Protein AF-A0A496Y7A7-F1 (afdb_monomer)

Radius of gyration: 24.02 Å; Cα contacts (8 Å, |Δi|>4): 133; chains: 1; bounding box: 55×47×75 Å

Nearest PDB structures (foldseek):
  5yuo-assembly1_C  TM=6.129E-01  e=5.039E-01  Pseudomonas aeruginosa PAO1
  3udg-assembly1_A-2  TM=7.438E-01  e=1.407E+00  Deinococcus radiodurans R1 = ATCC 13939 = DSM 20539
  1ue1-assembly1_A-2  TM=6.916E-01  e=1.105E+00  Mycobacterium tuberculosis
  7f2n-assembly1_D  TM=7.555E-01  e=2.146E+00  Klebsiella pneumoniae subsp. pneumoniae MGH 78578
  2pnh-assembly1_A  TM=4.297E-01  e=5.353E-01  Escherichia coli K-12

pLDDT: mean 70.58, std 16.25, range [35.06, 94.81]

Foldseek 3Di:
DPPVVVVVVVVVVVVVVVLVVVVVVLVVLVVVLVVVLLVVVQVCLACVLPDDDPVRSLVVSCVVCVVSVFHFDSVQWDWDQDPVFKTKTWGWGWDWGDRPPDIDIDIDIRIDMHTRPPPVPPPDPPVDDPDSVVVVVVVVVVVVVVVVVPCPPVVVVVVVVD

Mean predicted aligned error: 15.31 Å

Secondary structure (DSSP, 8-state):
---HHHHHHHHHHHHHHHHHHHHHHHHHHHHHHHHHHHHHHHHHHHHHHHH--HHHHHHHHHHHHHHTT----GGGEEEEEETTTEEEEEE-EEEEEEETTEEEEEEE--EEEEE-------TT-TT--S-THHHHHHHHHHHHHHHHHS-HHHHHHHHS--

Solvent-accessible surface area (backbone atoms only — not comparable to full-atom values): 9670 Å² total; per-residue (Å²): 132,83,57,68,67,59,58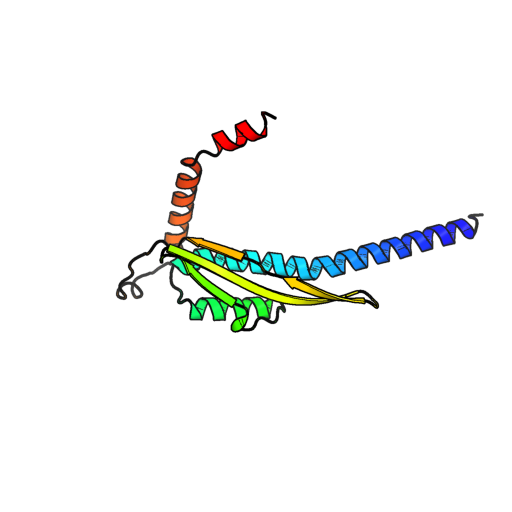,51,52,52,50,51,52,52,52,53,50,51,51,52,50,51,53,54,52,62,54,46,55,63,53,51,48,53,53,53,53,49,51,51,50,55,51,45,43,64,50,43,69,75,80,60,53,76,68,56,50,51,54,51,52,38,55,53,32,48,76,63,77,37,87,60,54,80,87,34,52,48,75,46,70,52,90,74,34,27,40,37,43,36,42,51,44,73,44,83,44,76,56,96,89,46,81,46,73,46,82,44,70,59,72,50,79,22,76,33,72,80,71,87,68,69,94,75,61,89,86,73,70,93,60,80,66,62,62,56,55,55,50,51,56,53,50,51,53,51,55,67,70,60,56,62,69,59,59,57,53,62,65,72,73,110

Structure (mmCIF, N/CA/C/O backbone):
data_AF-A0A496Y7A7-F1
#
_entry.id   AF-A0A496Y7A7-F1
#
loop_
_atom_site.group_PDB
_atom_site.id
_atom_site.type_symbol
_atom_site.label_atom_id
_atom_site.label_alt_id
_atom_site.label_comp_id
_atom_site.label_asym_id
_atom_site.label_entity_id
_atom_site.label_seq_id
_atom_site.pdbx_PDB_ins_code
_atom_site.Cartn_x
_atom_site.Cartn_y
_atom_site.Cartn_z
_atom_site.occupancy
_atom_site.B_iso_or_equiv
_atom_site.auth_seq_id
_atom_site.auth_comp_id
_atom_site.auth_asym_id
_atom_site.auth_atom_id
_atom_site.pdbx_PDB_model_num
ATOM 1 N N . MET A 1 1 ? 17.487 14.410 -48.709 1.00 53.66 1 MET A N 1
ATOM 2 C CA . MET A 1 1 ? 18.042 13.116 -48.259 1.00 53.66 1 MET A CA 1
ATOM 3 C C . MET A 1 1 ? 18.216 13.200 -46.749 1.00 53.66 1 MET A C 1
ATOM 5 O O . MET A 1 1 ? 19.184 13.793 -46.298 1.00 53.66 1 MET A O 1
ATOM 9 N N . VAL A 1 2 ? 17.241 12.730 -45.961 1.00 63.72 2 VAL A N 1
ATOM 10 C CA . VAL A 1 2 ? 17.434 12.630 -44.502 1.00 63.72 2 VAL A CA 1
ATOM 11 C C . VAL A 1 2 ? 18.494 11.559 -44.292 1.00 63.72 2 VAL A C 1
ATOM 13 O O . VAL A 1 2 ? 18.328 10.431 -44.757 1.00 63.72 2 VAL A O 1
ATOM 16 N N . THR A 1 3 ? 19.621 11.931 -43.694 1.00 74.44 3 THR A N 1
ATOM 17 C CA . THR A 1 3 ? 20.728 11.006 -43.471 1.00 74.44 3 THR A CA 1
ATOM 18 C C . THR A 1 3 ? 20.237 9.873 -42.578 1.00 74.44 3 THR A C 1
ATOM 20 O O . THR A 1 3 ? 19.603 10.096 -41.548 1.00 74.44 3 THR A O 1
ATOM 23 N N . ILE A 1 4 ? 20.512 8.633 -42.985 1.00 74.62 4 ILE A N 1
ATOM 24 C CA . ILE A 1 4 ? 20.099 7.398 -42.295 1.00 74.62 4 ILE A CA 1
ATOM 25 C C . ILE A 1 4 ? 20.399 7.477 -40.783 1.00 74.62 4 ILE A C 1
ATOM 27 O O . ILE A 1 4 ? 19.610 7.024 -39.956 1.00 74.62 4 ILE A O 1
ATOM 31 N N . MET A 1 5 ? 21.487 8.158 -40.423 1.00 72.81 5 MET A N 1
ATOM 32 C CA . MET A 1 5 ? 21.928 8.425 -39.055 1.00 72.81 5 MET A CA 1
ATOM 33 C C . MET A 1 5 ? 20.909 9.205 -38.197 1.00 72.81 5 MET A C 1
ATOM 35 O O . MET A 1 5 ? 20.709 8.867 -37.030 1.00 72.81 5 MET A O 1
ATOM 39 N N . GLU A 1 6 ? 20.199 10.197 -38.750 1.00 78.19 6 GLU A N 1
ATOM 40 C CA . GLU A 1 6 ? 19.145 10.917 -38.015 1.00 78.19 6 GLU A CA 1
ATOM 41 C C . GLU A 1 6 ? 17.917 10.043 -37.749 1.00 78.19 6 GLU A C 1
ATOM 43 O O . GLU A 1 6 ? 17.262 10.172 -36.711 1.00 78.19 6 GLU A O 1
ATOM 48 N N . LEU A 1 7 ? 17.624 9.121 -38.668 1.00 76.56 7 LEU A N 1
ATOM 49 C CA . LEU A 1 7 ? 16.516 8.179 -38.552 1.00 76.56 7 LEU A CA 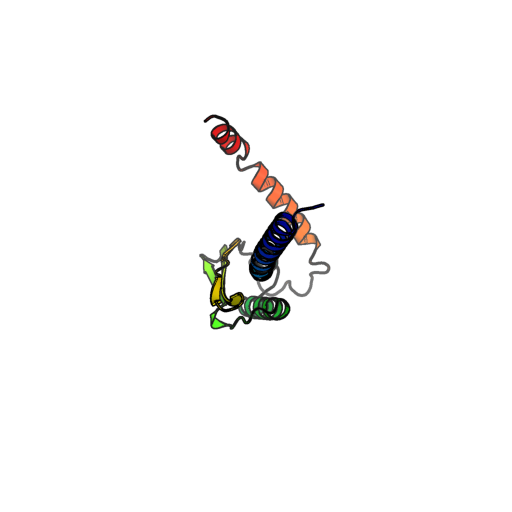1
ATOM 50 C C . LEU A 1 7 ? 16.763 7.172 -37.417 1.00 76.56 7 LEU A C 1
ATOM 52 O O . LEU A 1 7 ? 15.857 6.906 -36.627 1.00 76.56 7 LEU A O 1
ATOM 56 N N . TYR A 1 8 ? 17.996 6.673 -37.281 1.00 85.81 8 TYR A N 1
ATOM 57 C CA . TYR A 1 8 ? 18.397 5.822 -36.154 1.00 85.81 8 TYR A CA 1
ATOM 58 C C . TYR A 1 8 ? 18.406 6.575 -34.824 1.00 85.81 8 TYR A C 1
ATOM 60 O O . TYR A 1 8 ? 17.905 6.048 -33.833 1.00 85.81 8 TYR A O 1
ATOM 68 N N . ARG A 1 9 ? 18.891 7.824 -34.799 1.00 87.81 9 ARG A N 1
ATOM 69 C CA . ARG A 1 9 ? 18.878 8.651 -33.584 1.00 87.81 9 ARG A CA 1
ATOM 70 C C . ARG A 1 9 ? 17.454 8.849 -33.058 1.00 87.81 9 ARG A C 1
ATOM 72 O O . ARG A 1 9 ? 17.205 8.633 -31.878 1.00 87.81 9 ARG A O 1
ATOM 79 N N . ARG A 1 10 ? 16.500 9.195 -33.932 1.00 87.44 10 ARG A N 1
ATOM 80 C CA . ARG A 1 10 ? 15.079 9.343 -33.557 1.00 87.44 10 ARG A CA 1
ATOM 81 C C . ARG A 1 10 ? 14.480 8.039 -33.027 1.00 87.44 10 ARG A C 1
ATOM 83 O O . ARG A 1 10 ? 13.787 8.067 -32.017 1.00 87.44 10 ARG A O 1
ATOM 90 N N . LYS A 1 11 ? 14.772 6.904 -33.670 1.00 90.50 11 LYS A N 1
ATOM 91 C CA . LYS A 1 11 ? 14.311 5.583 -33.211 1.00 90.50 11 LYS A CA 1
ATOM 92 C C . LYS A 1 11 ? 14.884 5.213 -31.841 1.00 90.50 11 LYS A C 1
ATOM 94 O O . LYS A 1 11 ? 14.132 4.739 -31.000 1.00 90.50 11 LYS A O 1
ATOM 99 N N . LEU A 1 12 ? 16.169 5.476 -31.596 1.00 92.06 12 LEU A N 1
ATOM 100 C CA . LEU A 1 12 ? 16.802 5.254 -30.291 1.00 92.06 12 LEU A CA 1
ATOM 101 C C . LEU A 1 12 ? 16.169 6.113 -29.192 1.00 92.06 12 LEU A C 1
ATOM 103 O O . LEU A 1 12 ? 15.870 5.595 -28.120 1.00 92.06 12 LEU A O 1
ATOM 107 N N . PHE A 1 13 ? 15.901 7.393 -29.467 1.00 93.25 13 PHE A N 1
ATOM 108 C CA . PHE A 1 13 ? 15.196 8.260 -28.518 1.00 93.25 13 PHE A CA 1
ATOM 109 C C . PHE A 1 13 ? 13.782 7.765 -28.216 1.00 93.25 13 PHE A C 1
ATOM 111 O O . PHE A 1 13 ? 13.397 7.718 -27.053 1.00 93.25 13 PHE A O 1
ATOM 118 N N . LEU A 1 14 ? 13.022 7.365 -29.238 1.00 92.50 14 LEU A N 1
ATOM 119 C CA . LEU A 1 14 ? 11.681 6.808 -29.049 1.00 92.50 14 LEU A CA 1
ATOM 120 C C . LEU A 1 14 ? 11.708 5.515 -28.232 1.00 92.50 14 LEU A C 1
ATOM 122 O O . LEU A 1 14 ? 10.877 5.345 -27.347 1.00 92.50 14 LEU A O 1
ATOM 126 N N . LEU A 1 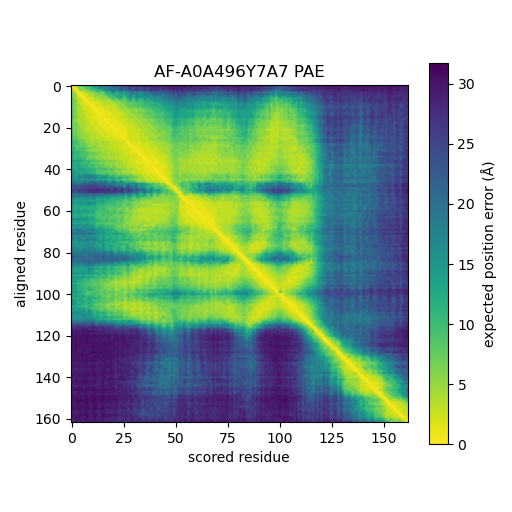15 ? 12.674 4.632 -28.492 1.00 92.75 15 LEU A N 1
ATOM 127 C CA . LEU A 1 15 ? 12.835 3.388 -27.745 1.00 92.75 15 LEU A CA 1
ATOM 128 C C . LEU A 1 15 ? 13.181 3.659 -26.272 1.00 92.75 15 LEU A C 1
ATOM 130 O O . LEU A 1 15 ? 12.575 3.074 -25.379 1.00 92.75 15 LEU A O 1
ATOM 134 N N . GLY A 1 16 ? 14.114 4.581 -26.013 1.00 92.19 16 GLY A N 1
ATOM 135 C CA . GLY A 1 16 ? 14.477 4.987 -24.655 1.00 92.19 16 GLY A CA 1
ATOM 136 C C . GLY A 1 16 ? 13.324 5.668 -23.914 1.00 92.19 16 GLY A C 1
ATOM 137 O O . GLY A 1 16 ? 13.087 5.384 -22.743 1.00 92.19 16 GLY A O 1
ATOM 138 N N . PHE A 1 17 ? 12.558 6.515 -24.605 1.00 94.81 17 PHE A N 1
ATOM 139 C CA . PHE A 1 17 ? 11.364 7.144 -24.045 1.00 94.81 17 PHE A CA 1
ATOM 140 C C . PHE A 1 17 ? 10.283 6.113 -23.708 1.00 94.81 17 PHE A C 1
ATOM 142 O O . PHE A 1 17 ? 9.722 6.153 -22.618 1.00 94.81 17 PHE A O 1
ATOM 149 N N . LEU A 1 18 ? 10.032 5.150 -24.599 1.00 92.81 18 LEU A N 1
ATOM 150 C CA . LEU A 1 18 ? 9.093 4.057 -24.351 1.00 92.81 18 LEU A CA 1
ATOM 151 C C . LEU A 1 18 ? 9.509 3.233 -23.124 1.00 92.81 18 LEU A C 1
ATOM 153 O O . LEU A 1 18 ? 8.663 2.898 -22.300 1.00 92.81 18 LEU A O 1
ATOM 157 N N . LEU A 1 19 ? 10.807 2.956 -22.973 1.00 90.56 19 LEU A N 1
ATOM 158 C CA . LEU A 1 19 ? 11.340 2.250 -21.809 1.00 90.56 19 LEU A CA 1
ATOM 159 C C . LEU A 1 19 ? 11.138 3.056 -20.518 1.00 90.56 19 LEU A C 1
ATOM 161 O O . LEU A 1 19 ? 10.702 2.496 -19.516 1.00 90.56 19 LEU A O 1
ATOM 165 N N . LEU A 1 20 ? 11.372 4.372 -20.539 1.00 90.25 20 LEU A N 1
ATOM 166 C CA . LEU A 1 20 ? 11.086 5.245 -19.393 1.00 90.25 20 LEU A CA 1
ATOM 167 C C . LEU A 1 20 ? 9.602 5.245 -19.014 1.00 90.25 20 LEU A C 1
ATOM 169 O O . LEU A 1 20 ? 9.271 5.125 -17.836 1.00 90.25 20 LEU A O 1
ATOM 173 N N . VAL A 1 21 ? 8.713 5.349 -20.003 1.00 92.50 21 VAL A N 1
ATOM 174 C CA . VAL A 1 21 ? 7.262 5.294 -19.785 1.00 92.50 21 VAL A CA 1
ATOM 175 C C . VAL A 1 21 ? 6.863 3.941 -19.199 1.00 92.50 21 VAL A C 1
ATOM 177 O O . VAL A 1 21 ? 6.118 3.902 -18.224 1.00 92.50 21 VAL A O 1
ATOM 180 N N . TYR A 1 22 ? 7.398 2.839 -19.727 1.00 90.00 22 TYR A N 1
ATOM 181 C CA . TYR A 1 22 ? 7.151 1.494 -19.208 1.00 90.00 22 TYR A CA 1
ATOM 182 C C . TYR A 1 22 ? 7.532 1.368 -17.729 1.00 90.00 22 TYR A C 1
ATOM 184 O O . TYR A 1 22 ? 6.733 0.895 -16.918 1.00 90.00 22 TYR A O 1
ATOM 192 N N . VAL A 1 23 ? 8.726 1.838 -17.361 1.00 87.38 23 VAL A N 1
ATOM 193 C CA . VAL A 1 23 ? 9.183 1.826 -15.967 1.00 87.38 23 VAL A CA 1
ATOM 194 C C . VAL A 1 23 ? 8.249 2.673 -15.099 1.00 87.38 23 VAL A C 1
ATOM 196 O O . VAL A 1 23 ? 7.776 2.195 -14.072 1.00 87.38 23 VAL A O 1
ATOM 199 N N . ALA A 1 24 ? 7.902 3.888 -15.533 1.00 87.62 24 ALA A N 1
ATOM 200 C CA . ALA A 1 24 ? 7.000 4.765 -14.789 1.00 87.62 24 ALA A CA 1
ATOM 201 C C . ALA A 1 24 ? 5.617 4.130 -14.550 1.00 87.62 24 ALA A C 1
ATOM 203 O O . ALA A 1 24 ? 5.119 4.159 -13.425 1.00 87.62 24 ALA A O 1
ATOM 204 N N . PHE A 1 25 ? 5.018 3.507 -15.571 1.00 88.62 25 PHE A N 1
ATOM 205 C CA . PHE A 1 25 ? 3.745 2.791 -15.432 1.00 88.62 25 PHE A CA 1
ATOM 206 C C . PHE A 1 25 ? 3.852 1.582 -14.500 1.00 88.62 25 PHE A C 1
ATOM 208 O O . PHE A 1 25 ? 2.944 1.347 -13.703 1.00 88.62 25 PHE A O 1
ATOM 215 N N . SER A 1 26 ? 4.968 0.853 -14.556 1.00 85.62 26 SER A N 1
ATOM 216 C CA . SER A 1 26 ? 5.211 -0.307 -13.692 1.00 85.62 26 SER A CA 1
ATOM 217 C C . SER A 1 26 ? 5.227 0.086 -12.212 1.00 85.62 26 SER A C 1
ATOM 219 O O . SER A 1 26 ? 4.647 -0.615 -11.393 1.00 85.62 26 SER A O 1
ATOM 221 N N . PHE A 1 27 ? 5.808 1.241 -11.865 1.00 84.50 27 PHE A N 1
ATOM 222 C CA . PHE A 1 27 ? 5.735 1.787 -10.504 1.00 84.50 27 PHE A CA 1
ATOM 223 C C . PHE A 1 27 ? 4.376 2.421 -10.185 1.00 84.50 27 PHE A C 1
ATOM 225 O O . PHE A 1 27 ? 3.920 2.359 -9.049 1.00 84.50 27 PHE A O 1
ATOM 232 N N . TRP A 1 28 ? 3.690 3.018 -11.157 1.00 85.69 28 TRP A N 1
ATOM 233 C CA . TRP A 1 28 ? 2.403 3.670 -10.910 1.00 85.69 28 TRP A CA 1
ATOM 234 C C . TRP A 1 28 ? 1.340 2.708 -10.355 1.00 85.69 28 TRP A C 1
ATOM 236 O O . TRP A 1 28 ? 0.630 3.047 -9.407 1.00 85.69 28 TRP A O 1
ATOM 246 N N . ILE A 1 29 ? 1.248 1.495 -10.908 1.00 86.56 29 ILE A N 1
ATOM 247 C CA . ILE A 1 29 ? 0.250 0.488 -10.515 1.00 86.56 29 ILE A CA 1
ATOM 248 C C . ILE A 1 29 ? 0.307 0.158 -9.005 1.00 86.56 29 ILE A C 1
ATOM 250 O O . ILE A 1 29 ? -0.703 0.378 -8.329 1.00 86.56 29 ILE A O 1
ATOM 254 N N . PRO A 1 30 ? 1.433 -0.303 -8.422 1.00 85.44 30 PRO A N 1
ATOM 255 C CA . PRO A 1 30 ? 1.504 -0.634 -6.996 1.00 85.44 30 PRO A CA 1
ATOM 256 C C . PRO A 1 30 ? 1.284 0.585 -6.089 1.00 85.44 30 PRO A C 1
ATOM 258 O O . PRO A 1 30 ? 0.614 0.477 -5.062 1.00 85.44 30 PRO A O 1
ATOM 261 N N . TYR A 1 31 ? 1.766 1.767 -6.485 1.00 84.38 31 TYR A N 1
ATOM 262 C CA . TYR A 1 31 ? 1.538 2.996 -5.718 1.00 84.38 31 TYR A CA 1
ATOM 263 C C . TYR A 1 31 ? 0.070 3.441 -5.731 1.00 84.38 31 TYR A C 1
ATOM 265 O O . TYR A 1 31 ? -0.423 3.958 -4.727 1.00 84.38 31 TYR A O 1
ATOM 273 N N . SER A 1 32 ? -0.658 3.210 -6.826 1.00 84.00 32 SER A N 1
ATOM 274 C CA . SER A 1 32 ? -2.097 3.486 -6.869 1.0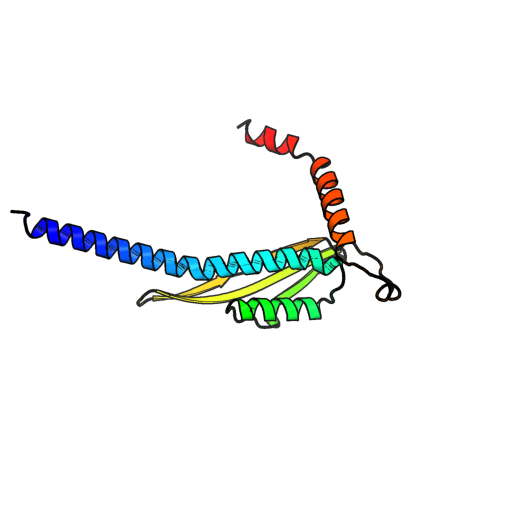0 84.00 32 SER A CA 1
ATOM 275 C C . SER A 1 32 ? -2.874 2.594 -5.892 1.00 84.00 32 SER A C 1
ATOM 277 O O . SER A 1 32 ? -3.716 3.100 -5.148 1.00 84.00 32 SER A O 1
ATOM 279 N N . LYS A 1 33 ? -2.524 1.300 -5.796 1.00 82.19 33 LYS A N 1
ATOM 280 C CA . LYS A 1 33 ? -3.097 0.359 -4.817 1.00 82.19 33 LYS A CA 1
ATOM 281 C C . LYS A 1 33 ? -2.851 0.827 -3.373 1.00 82.19 33 LYS A C 1
ATOM 283 O O . LYS A 1 33 ? -3.784 0.835 -2.571 1.00 82.19 33 LYS A O 1
ATOM 288 N N . LEU A 1 34 ? -1.636 1.302 -3.062 1.00 83.81 34 LEU A N 1
ATOM 289 C CA . LEU A 1 34 ? -1.299 1.900 -1.758 1.00 83.81 34 LEU A CA 1
ATOM 290 C C . LEU A 1 34 ? -2.177 3.118 -1.430 1.00 83.81 34 LEU A C 1
ATOM 292 O O . LEU A 1 34 ? -2.616 3.301 -0.293 1.00 83.81 34 LEU A O 1
ATOM 296 N N . TRP A 1 35 ? -2.418 3.978 -2.416 1.00 84.31 35 TRP A N 1
ATOM 297 C CA . TRP A 1 35 ? -3.258 5.152 -2.215 1.00 84.31 35 TRP A CA 1
ATOM 298 C C . TRP A 1 35 ? -4.707 4.756 -1.897 1.00 84.31 35 TRP A C 1
ATOM 300 O O . TRP A 1 35 ? -5.271 5.246 -0.918 1.00 84.31 35 TRP A O 1
ATOM 310 N N . PHE A 1 36 ? -5.269 3.801 -2.646 1.00 84.31 36 PHE A N 1
ATOM 311 C CA . PHE A 1 36 ? -6.619 3.284 -2.407 1.00 84.31 36 PHE A CA 1
ATOM 312 C C . PHE A 1 36 ? -6.766 2.608 -1.040 1.00 84.31 36 PHE A C 1
ATOM 314 O O . PHE A 1 36 ? -7.722 2.898 -0.322 1.00 84.31 36 PHE A O 1
ATOM 321 N N . ILE A 1 37 ? -5.828 1.738 -0.639 1.00 83.12 37 ILE A N 1
ATOM 322 C CA . ILE A 1 37 ? -5.932 1.063 0.664 1.00 83.12 37 ILE A CA 1
ATOM 323 C C . ILE A 1 37 ? -5.857 2.075 1.811 1.00 83.12 37 ILE A C 1
ATOM 325 O O . ILE A 1 37 ? -6.607 1.967 2.780 1.00 83.12 37 ILE A O 1
ATOM 329 N N . ARG A 1 38 ? -5.025 3.116 1.680 1.00 81.81 38 ARG A N 1
ATOM 330 C CA . ARG A 1 38 ? -4.916 4.183 2.678 1.00 81.81 38 ARG A CA 1
ATOM 331 C C . ARG A 1 38 ? -6.217 4.971 2.818 1.00 81.81 38 ARG A C 1
ATOM 333 O O . ARG A 1 38 ? -6.610 5.281 3.942 1.00 81.81 38 ARG A O 1
ATOM 340 N N . ASP A 1 39 ? -6.884 5.271 1.709 1.00 82.25 39 ASP A N 1
ATOM 341 C CA . ASP A 1 39 ? -8.183 5.948 1.716 1.00 82.25 39 ASP A CA 1
ATOM 342 C C . ASP A 1 39 ? -9.273 5.084 2.375 1.00 82.25 39 ASP A C 1
ATOM 344 O O . ASP A 1 39 ? -10.016 5.550 3.246 1.00 82.25 39 ASP A O 1
ATOM 348 N N . ILE A 1 40 ? -9.293 3.780 2.072 1.00 82.19 40 ILE A N 1
ATOM 349 C CA . ILE A 1 40 ? -10.189 2.815 2.724 1.00 82.19 40 ILE A CA 1
ATOM 350 C C . ILE A 1 40 ? -9.907 2.755 4.228 1.00 82.19 40 ILE A C 1
ATOM 352 O O . ILE A 1 40 ? -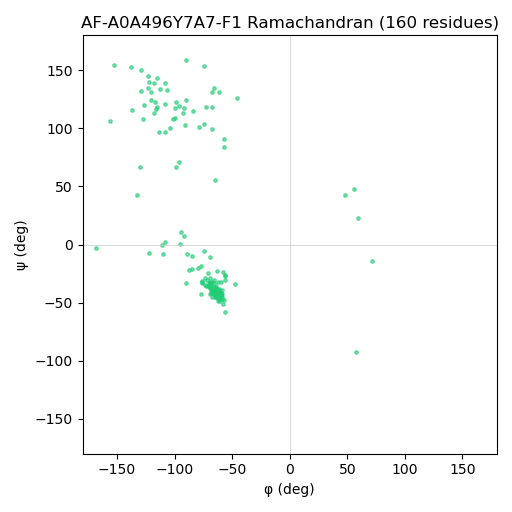10.845 2.826 5.019 1.00 82.19 40 ILE A O 1
ATOM 356 N N . MET A 1 41 ? -8.640 2.675 4.646 1.00 78.06 41 MET A N 1
ATOM 357 C CA . MET A 1 41 ? -8.254 2.669 6.062 1.00 78.06 41 MET A CA 1
ATOM 358 C C . MET A 1 41 ? -8.699 3.946 6.782 1.00 78.06 41 MET A C 1
ATOM 360 O O . MET A 1 41 ? -9.182 3.869 7.908 1.00 78.06 41 MET A O 1
ATOM 364 N N . GLN A 1 42 ? -8.556 5.116 6.155 1.00 78.25 42 GLN A N 1
ATOM 365 C CA . GLN A 1 42 ? -9.002 6.393 6.725 1.00 78.25 42 GLN A CA 1
ATOM 366 C C . GLN A 1 42 ? -10.524 6.492 6.818 1.00 78.25 42 GLN A C 1
ATOM 368 O O . GLN A 1 42 ? -11.058 7.000 7.802 1.00 78.25 42 GLN A O 1
ATOM 373 N N . THR A 1 43 ? -11.233 5.996 5.809 1.00 76.81 43 THR A N 1
ATOM 374 C CA . THR A 1 43 ? -12.696 5.963 5.818 1.00 76.81 43 THR A CA 1
ATOM 375 C C . THR A 1 43 ? -13.200 4.994 6.884 1.00 76.81 43 THR A C 1
ATOM 377 O O . THR A 1 43 ? -14.074 5.340 7.673 1.00 76.81 43 THR A O 1
ATOM 380 N N . GLN A 1 44 ? -12.608 3.803 6.978 1.00 73.00 44 GLN A N 1
ATOM 381 C CA . GLN A 1 44 ? -12.980 2.820 7.989 1.00 73.00 44 GLN A CA 1
ATOM 382 C C . GLN A 1 44 ? -12.583 3.241 9.394 1.00 73.00 44 GLN A C 1
ATOM 384 O O . GLN A 1 44 ? -13.364 3.006 10.302 1.00 73.00 44 GLN A O 1
ATOM 389 N N . SER A 1 45 ? -11.446 3.910 9.608 1.00 70.75 45 SER A N 1
ATOM 390 C CA . SER A 1 45 ? -11.115 4.412 10.944 1.00 70.75 45 SER A CA 1
ATOM 391 C C . SER A 1 45 ? -12.146 5.430 11.431 1.00 70.75 45 SER A C 1
ATOM 393 O O . SER 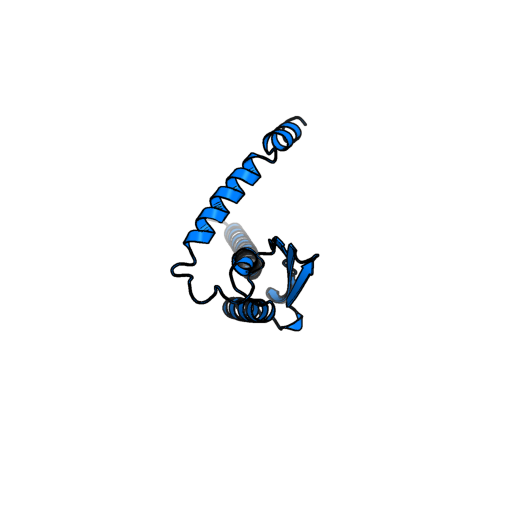A 1 45 ? -12.452 5.441 12.615 1.00 70.75 45 SER A O 1
ATOM 395 N N . ARG A 1 46 ? -12.744 6.214 10.519 1.00 68.75 46 ARG A N 1
ATOM 396 C CA . ARG A 1 46 ? -13.856 7.134 10.813 1.00 68.75 46 ARG A CA 1
ATOM 397 C C . ARG A 1 46 ? -15.195 6.435 11.043 1.00 68.75 46 ARG A C 1
ATOM 399 O O . ARG A 1 46 ? -15.995 6.909 11.838 1.00 68.75 46 ARG A O 1
ATOM 406 N N . LEU A 1 47 ? -15.463 5.339 10.338 1.00 65.81 47 LEU A N 1
ATOM 407 C CA . LEU A 1 47 ? -16.723 4.595 10.455 1.00 65.81 47 LEU A CA 1
ATOM 408 C C . LEU A 1 47 ? -16.700 3.537 11.562 1.00 65.81 47 LEU A C 1
ATOM 410 O O . LEU A 1 47 ? -17.754 3.154 12.061 1.00 65.81 47 LEU A O 1
ATOM 414 N N . PHE A 1 48 ? -15.517 3.085 11.982 1.00 59.84 48 PHE A N 1
ATOM 415 C CA . PHE A 1 48 ? -15.335 2.146 13.087 1.00 59.84 48 PHE A CA 1
ATOM 416 C C . PHE A 1 48 ? -15.968 2.673 14.378 1.00 59.84 48 PHE A C 1
ATOM 418 O O . PHE A 1 48 ? -16.505 1.891 15.155 1.00 59.84 48 PHE A O 1
ATOM 425 N N . PHE A 1 49 ? -16.005 4.001 14.541 1.00 56.97 49 PHE A N 1
ATOM 426 C CA . PHE A 1 49 ? -16.688 4.688 15.638 1.00 56.97 49 PHE A CA 1
ATOM 427 C C . PHE A 1 49 ? -18.183 4.383 15.735 1.00 56.97 49 PHE A C 1
ATOM 429 O O . PHE A 1 49 ? -18.755 4.549 16.805 1.00 56.97 49 PHE A O 1
ATOM 436 N N . ALA A 1 50 ? -18.828 3.968 14.643 1.00 54.19 50 ALA A N 1
ATOM 437 C CA . ALA A 1 50 ? -20.274 3.838 14.612 1.00 54.19 50 ALA A CA 1
ATOM 438 C C . ALA A 1 50 ? -20.782 2.450 15.026 1.00 54.19 50 ALA A C 1
ATOM 440 O O . ALA A 1 50 ? -21.907 2.372 15.518 1.00 54.19 50 ALA A O 1
ATOM 441 N N . THR A 1 51 ? -20.071 1.338 14.753 1.00 52.62 51 THR A N 1
ATOM 442 C CA . THR A 1 51 ? -20.731 0.008 14.884 1.00 52.62 51 THR A CA 1
ATOM 443 C C . THR A 1 51 ? -19.854 -1.259 14.839 1.00 52.62 51 THR A C 1
ATOM 445 O O . THR A 1 51 ? -20.407 -2.350 14.940 1.00 52.62 51 THR A O 1
ATOM 448 N N . ARG A 1 52 ? -18.528 -1.204 14.628 1.00 59.84 52 ARG A N 1
ATOM 449 C CA . ARG A 1 52 ? -17.748 -2.414 14.260 1.00 59.84 52 ARG A CA 1
ATOM 450 C C . ARG A 1 52 ? -16.844 -2.926 15.383 1.00 59.84 52 ARG A C 1
ATOM 452 O O . ARG A 1 52 ? -16.153 -2.157 16.039 1.00 59.84 52 ARG A O 1
ATOM 459 N N . SER A 1 53 ? -16.788 -4.249 15.548 1.00 67.56 53 SER A N 1
ATOM 460 C CA . SER A 1 53 ? -15.781 -4.925 16.376 1.00 67.56 53 SER A CA 1
ATOM 461 C C . SER A 1 53 ? -14.410 -4.942 15.677 1.00 67.56 53 SER A C 1
ATOM 463 O O . SER A 1 53 ? -14.319 -4.907 14.446 1.00 67.56 53 SER A O 1
ATOM 465 N N . THR A 1 54 ? -13.311 -5.003 16.438 1.00 69.69 54 THR A N 1
ATOM 466 C CA . THR A 1 54 ? -11.938 -5.022 15.880 1.00 69.69 54 THR A CA 1
ATOM 467 C C . THR A 1 54 ? -11.688 -6.217 14.953 1.00 69.69 54 THR A C 1
ATOM 469 O O . THR A 1 54 ? -10.945 -6.097 13.978 1.00 69.69 54 THR A O 1
ATOM 472 N N . SER A 1 55 ? -12.326 -7.358 15.221 1.00 72.62 55 SER A N 1
ATOM 473 C CA . SER A 1 55 ? -12.276 -8.562 14.385 1.00 72.62 55 SER A CA 1
ATOM 474 C C . SER A 1 55 ? -13.012 -8.379 13.056 1.00 72.62 55 SER A C 1
ATOM 476 O O . SER A 1 55 ? -12.485 -8.761 12.011 1.00 72.62 55 SER A O 1
ATOM 478 N N . GLU A 1 56 ? -14.186 -7.747 13.063 1.00 73.38 56 GLU A N 1
ATOM 479 C CA . GLU A 1 56 ? -14.908 -7.419 11.831 1.00 73.38 56 GLU A CA 1
ATOM 480 C C . GLU A 1 56 ? -14.161 -6.402 10.973 1.00 73.38 56 GLU A C 1
ATOM 482 O O . GLU A 1 56 ? -14.108 -6.559 9.754 1.00 73.38 56 GLU A O 1
ATOM 487 N N . LEU A 1 57 ? -13.545 -5.390 11.595 1.00 75.88 57 LEU A N 1
ATOM 488 C CA . LEU A 1 57 ? -12.716 -4.419 10.882 1.00 75.88 57 LEU A CA 1
ATOM 489 C C . LEU A 1 57 ? -11.537 -5.106 10.185 1.00 75.88 57 LEU A C 1
ATOM 491 O O . LEU A 1 57 ? -11.268 -4.818 9.020 1.00 75.88 57 LEU A O 1
ATOM 495 N N . ARG A 1 58 ? -10.862 -6.040 10.868 1.00 81.50 58 ARG A N 1
ATOM 496 C CA . ARG A 1 58 ? -9.776 -6.827 10.271 1.00 81.50 58 ARG A CA 1
ATOM 497 C C . ARG A 1 58 ? -10.264 -7.593 9.041 1.00 81.50 58 ARG A C 1
ATOM 499 O O . ARG A 1 58 ? -9.665 -7.467 7.978 1.00 81.50 58 ARG A O 1
ATOM 506 N N . ASN A 1 59 ? -11.366 -8.330 9.164 1.00 81.62 59 ASN A N 1
ATOM 507 C CA . ASN A 1 59 ? -11.915 -9.118 8.057 1.00 81.62 59 ASN A CA 1
ATOM 508 C C . ASN A 1 59 ? -12.360 -8.236 6.882 1.00 81.62 59 ASN A C 1
ATOM 510 O O . ASN A 1 59 ? -12.128 -8.586 5.728 1.00 81.62 59 ASN A O 1
ATOM 514 N N . TYR A 1 60 ? -12.956 -7.075 7.163 1.00 81.38 60 TYR A N 1
ATOM 515 C CA . TYR A 1 60 ? -13.340 -6.113 6.133 1.00 81.38 60 TYR A CA 1
ATOM 516 C C . TYR A 1 60 ? -12.122 -5.557 5.383 1.00 81.38 60 TYR A C 1
ATOM 518 O O . TYR A 1 60 ? -12.140 -5.485 4.155 1.00 81.38 60 TYR A O 1
ATOM 526 N N . LEU A 1 61 ? -11.058 -5.182 6.102 1.00 82.06 61 LEU A N 1
ATOM 527 C CA . LEU A 1 61 ? -9.823 -4.688 5.488 1.00 82.06 61 LEU A CA 1
ATOM 528 C C . LEU A 1 61 ? -9.159 -5.758 4.616 1.00 82.06 61 LEU A C 1
ATOM 530 O O . LEU A 1 61 ? -8.736 -5.433 3.511 1.00 82.06 61 LEU A O 1
ATOM 534 N N . ILE A 1 62 ? -9.140 -7.019 5.062 1.00 85.06 62 ILE A N 1
ATOM 535 C CA . ILE A 1 62 ? -8.618 -8.150 4.276 1.00 85.06 62 ILE A CA 1
ATOM 536 C C . ILE A 1 62 ? -9.431 -8.338 2.989 1.00 85.06 62 ILE A C 1
ATOM 538 O O . ILE A 1 62 ? -8.854 -8.368 1.910 1.00 85.06 62 ILE A O 1
ATOM 542 N N . GLN A 1 63 ? -10.767 -8.363 3.064 1.00 84.75 63 GLN A N 1
ATOM 543 C CA . GLN A 1 63 ? -11.610 -8.497 1.866 1.00 84.75 63 GLN A CA 1
ATOM 544 C C . GLN A 1 63 ? -11.423 -7.336 0.879 1.00 84.75 63 GLN A C 1
ATOM 546 O O . GLN A 1 63 ? -11.437 -7.525 -0.336 1.00 84.75 63 GLN A O 1
ATOM 551 N N . LYS A 1 64 ? -11.259 -6.105 1.382 1.00 83.44 64 LYS A N 1
ATOM 552 C CA . LYS A 1 64 ? -11.002 -4.936 0.528 1.00 83.44 64 LYS A CA 1
ATOM 553 C C . LYS A 1 64 ? -9.606 -4.949 -0.083 1.00 83.44 64 LYS A C 1
ATOM 555 O O . LYS A 1 64 ? -9.459 -4.515 -1.221 1.00 83.44 64 LYS A O 1
ATOM 560 N N . ALA A 1 65 ? -8.614 -5.440 0.646 1.00 83.31 65 ALA A N 1
ATOM 561 C CA . ALA A 1 65 ? -7.274 -5.655 0.128 1.00 83.31 65 ALA A CA 1
ATOM 562 C C . ALA A 1 65 ? -7.246 -6.722 -0.971 1.00 83.31 65 ALA A C 1
ATOM 564 O O . ALA A 1 65 ? -6.664 -6.488 -2.026 1.00 83.31 65 ALA A O 1
ATOM 565 N N . GLU A 1 66 ? -7.949 -7.835 -0.774 1.00 84.62 66 GLU A N 1
ATOM 566 C CA . GLU A 1 66 ? -8.072 -8.900 -1.772 1.00 84.62 66 GLU A CA 1
ATOM 567 C C . GLU A 1 66 ? -8.740 -8.386 -3.057 1.00 84.62 66 GLU A C 1
ATOM 569 O O . GLU A 1 66 ? -8.260 -8.643 -4.157 1.00 84.62 66 GLU A O 1
ATOM 574 N N . ALA A 1 67 ? -9.773 -7.544 -2.933 1.00 83.12 67 ALA A N 1
ATOM 575 C CA . ALA A 1 67 ? -10.392 -6.869 -4.078 1.00 83.12 67 ALA A CA 1
ATOM 576 C C . ALA A 1 67 ? -9.442 -5.905 -4.822 1.00 83.12 67 ALA A C 1
ATOM 578 O O . ALA A 1 67 ? -9.670 -5.599 -5.991 1.00 83.12 67 ALA A O 1
ATOM 579 N N . LEU A 1 68 ? -8.393 -5.416 -4.154 1.00 78.88 68 LEU A N 1
ATOM 580 C CA . LEU A 1 68 ? -7.325 -4.600 -4.739 1.00 78.88 68 LEU A CA 1
ATOM 581 C C . LEU A 1 68 ? -6.141 -5.447 -5.228 1.00 78.88 68 LEU A C 1
ATOM 583 O O . LEU A 1 68 ? -5.122 -4.879 -5.633 1.00 78.88 68 LEU A O 1
ATOM 587 N N . ASP A 1 69 ? -6.273 -6.778 -5.215 1.00 79.44 69 ASP A N 1
ATOM 588 C CA . ASP A 1 69 ? -5.215 -7.716 -5.584 1.00 79.44 69 ASP A CA 1
ATOM 589 C C . ASP A 1 69 ? -3.956 -7.467 -4.726 1.00 79.44 69 ASP A C 1
ATOM 591 O O . ASP A 1 69 ? -2.841 -7.272 -5.216 1.00 79.44 69 ASP A O 1
ATOM 595 N N . ILE A 1 70 ? -4.193 -7.346 -3.416 1.00 80.88 70 ILE A N 1
ATOM 596 C CA . ILE A 1 70 ? -3.192 -7.269 -2.354 1.00 80.88 70 ILE A CA 1
ATOM 597 C C . ILE A 1 70 ? -3.418 -8.483 -1.452 1.00 80.88 70 ILE A C 1
ATOM 599 O O . ILE A 1 70 ? -4.441 -8.576 -0.770 1.00 80.88 70 ILE A O 1
ATOM 603 N N . ALA A 1 71 ? -2.464 -9.411 -1.436 1.00 77.94 71 ALA A N 1
ATOM 604 C CA . ALA A 1 71 ? -2.495 -10.548 -0.525 1.00 77.94 71 ALA A CA 1
ATOM 605 C C . ALA A 1 71 ? -2.133 -10.069 0.889 1.00 77.94 71 ALA A C 1
ATOM 607 O O . ALA A 1 71 ? -0.975 -9.776 1.172 1.00 77.94 71 ALA A O 1
ATOM 608 N N . LEU A 1 72 ? -3.139 -9.947 1.753 1.00 81.12 72 LEU A N 1
ATOM 609 C CA . LEU A 1 72 ? -2.985 -9.552 3.152 1.00 81.12 72 LEU A CA 1
ATOM 610 C C . LEU A 1 72 ? -3.439 -10.703 4.049 1.00 81.12 72 LEU A C 1
ATOM 612 O O . LEU A 1 72 ? -4.587 -11.142 3.969 1.00 81.12 72 LEU A O 1
ATOM 616 N N . GLU A 1 73 ? -2.559 -11.179 4.926 1.00 81.19 73 GLU A N 1
ATOM 617 C CA . GLU A 1 73 ? -2.923 -12.162 5.941 1.00 81.19 73 GLU A CA 1
ATOM 618 C C . GLU A 1 73 ? -3.401 -11.478 7.236 1.00 81.19 73 GLU A C 1
ATOM 620 O O . GLU A 1 73 ? -3.037 -10.339 7.533 1.00 81.19 73 GLU A O 1
ATOM 625 N N . PRO A 1 74 ? -4.172 -12.168 8.100 1.00 77.19 74 PRO A N 1
ATOM 626 C CA . PRO A 1 74 ? -4.603 -11.605 9.383 1.00 77.19 74 PRO A CA 1
ATOM 627 C C . PRO A 1 74 ? -3.458 -11.134 10.289 1.00 77.19 74 PRO A C 1
ATOM 629 O O . PRO A 1 74 ? -3.669 -10.246 11.117 1.00 77.19 74 PRO A O 1
ATOM 632 N N . LYS A 1 75 ? -2.269 -11.735 10.143 1.00 81.88 75 LYS A N 1
ATOM 633 C CA . LYS A 1 75 ? -1.047 -11.392 10.887 1.00 81.88 75 LYS A CA 1
ATOM 634 C C . LYS A 1 75 ? -0.449 -10.044 10.462 1.00 81.88 75 LYS A C 1
ATOM 636 O O . LYS A 1 75 ? 0.194 -9.388 11.273 1.00 81.88 75 LYS A O 1
ATOM 641 N N . ASP A 1 76 ? -0.733 -9.619 9.236 1.00 82.75 76 ASP A N 1
ATOM 642 C CA . ASP A 1 76 ? -0.205 -8.401 8.625 1.00 82.75 76 ASP A CA 1
ATOM 643 C C . ASP A 1 76 ? -1.029 -7.156 9.000 1.00 82.75 76 ASP A C 1
ATOM 645 O O . ASP A 1 76 ? -0.638 -6.019 8.730 1.00 82.75 76 ASP A O 1
ATOM 649 N N . VAL A 1 77 ? -2.188 -7.367 9.640 1.00 81.38 77 VAL A N 1
ATOM 650 C CA . VAL A 1 77 ? -3.129 -6.323 10.055 1.00 81.38 77 VAL A CA 1
ATOM 651 C C . VAL A 1 77 ? -3.025 -6.077 11.557 1.00 81.38 77 VAL A C 1
ATOM 653 O O . VAL A 1 77 ? -3.634 -6.769 12.386 1.00 81.38 77 VAL A O 1
ATOM 656 N N . THR A 1 78 ? -2.306 -5.019 11.917 1.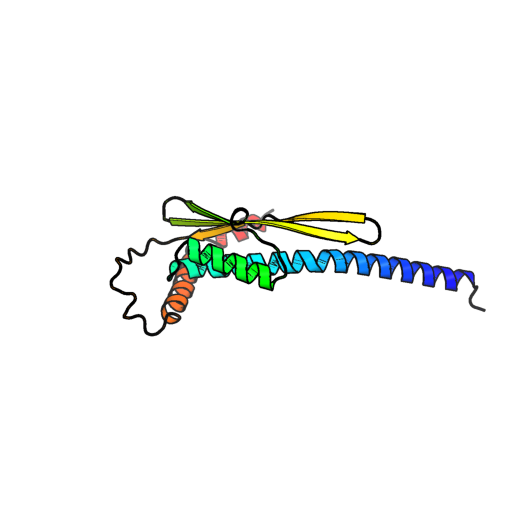00 80.56 78 THR A N 1
ATOM 657 C CA . THR A 1 78 ? -2.180 -4.567 13.300 1.00 80.56 78 THR A CA 1
ATOM 658 C C . THR A 1 78 ? -3.248 -3.525 13.606 1.00 80.56 78 THR A C 1
ATOM 660 O O . THR A 1 78 ? -3.216 -2.408 13.098 1.00 80.56 78 THR A O 1
ATOM 663 N N . ILE A 1 79 ? -4.188 -3.884 14.482 1.00 78.81 79 ILE A N 1
ATOM 664 C CA . ILE A 1 79 ? -5.188 -2.962 15.030 1.00 78.81 79 ILE A CA 1
ATOM 665 C C . ILE A 1 79 ? -4.925 -2.842 16.526 1.00 78.81 79 ILE A C 1
ATOM 667 O O . ILE A 1 79 ? -4.997 -3.838 17.248 1.00 78.81 79 ILE A O 1
ATOM 671 N N . LYS A 1 80 ? -4.605 -1.637 16.996 1.00 75.94 80 LYS A N 1
ATOM 672 C CA . LYS A 1 80 ? -4.394 -1.348 18.419 1.00 75.94 80 LYS A CA 1
ATOM 673 C C . LYS A 1 80 ? -5.351 -0.260 18.864 1.00 75.94 80 LYS A C 1
ATOM 675 O O . LYS A 1 80 ? -5.570 0.708 18.146 1.00 75.94 80 LYS A O 1
ATOM 680 N N . ASN A 1 81 ? -5.890 -0.423 20.061 1.00 66.81 81 ASN A N 1
ATOM 681 C CA . ASN A 1 81 ? -6.654 0.616 20.722 1.00 66.81 81 ASN A CA 1
ATOM 682 C C . ASN A 1 81 ? -5.739 1.267 21.769 1.00 66.81 81 ASN A C 1
ATOM 684 O O . ASN A 1 81 ? -5.349 0.619 22.739 1.00 66.81 81 ASN A O 1
ATOM 688 N N . ILE A 1 82 ? -5.302 2.497 21.517 1.00 63.41 82 ILE A N 1
ATOM 689 C CA . ILE A 1 82 ? -4.422 3.255 22.405 1.00 63.41 82 ILE A CA 1
ATOM 690 C C . ILE A 1 82 ? -5.325 4.069 23.332 1.00 63.41 82 ILE A C 1
ATOM 692 O O . ILE A 1 82 ? -6.076 4.928 22.876 1.00 63.41 82 ILE A O 1
ATOM 696 N N . ASN A 1 83 ? -5.237 3.787 24.632 1.00 55.84 83 ASN A N 1
ATOM 697 C CA . ASN A 1 83 ? -5.977 4.470 25.698 1.00 55.84 83 ASN A CA 1
ATOM 698 C C . ASN A 1 83 ? -7.512 4.409 25.573 1.00 55.84 83 ASN A C 1
ATOM 700 O O . ASN A 1 83 ? -8.183 5.286 26.097 1.00 55.84 83 ASN A O 1
ATOM 704 N N . GLY A 1 84 ? -8.074 3.431 24.852 1.00 58.84 84 GLY A N 1
ATOM 705 C CA . GLY A 1 84 ? -9.525 3.336 24.606 1.00 58.84 84 GLY A CA 1
ATOM 706 C C . GLY A 1 84 ? -10.070 4.392 23.637 1.00 58.84 84 GLY A C 1
ATOM 707 O O . GLY A 1 84 ? -11.164 4.222 23.106 1.00 58.84 84 GLY A O 1
ATOM 708 N N . GLU A 1 85 ? -9.276 5.430 23.356 1.00 56.72 85 GLU A N 1
ATOM 709 C CA . GLU A 1 85 ? -9.682 6.618 22.619 1.00 56.72 85 GLU A CA 1
ATOM 710 C C . GLU A 1 85 ? -9.062 6.743 21.221 1.00 56.72 85 GLU A C 1
ATOM 712 O O . GLU A 1 85 ? -9.389 7.655 20.464 1.00 56.72 85 GLU A O 1
ATOM 717 N N . ILE A 1 86 ? -8.109 5.888 20.849 1.00 57.22 86 ILE A N 1
ATOM 718 C CA . ILE A 1 86 ? -7.381 6.026 19.583 1.00 57.22 86 ILE A CA 1
ATOM 719 C C . ILE A 1 86 ? -7.243 4.663 18.911 1.00 57.22 86 ILE A C 1
ATOM 721 O O . ILE A 1 86 ? -6.547 3.775 19.394 1.00 57.22 86 ILE A O 1
ATOM 725 N N . LEU A 1 87 ? -7.859 4.515 17.742 1.00 70.88 87 LEU A N 1
ATOM 726 C CA . LEU A 1 87 ? -7.695 3.362 16.872 1.00 70.88 87 LEU A CA 1
ATOM 727 C C . LEU A 1 87 ? -6.448 3.547 16.008 1.00 70.88 87 LEU A C 1
ATOM 729 O O . LEU A 1 87 ? -6.399 4.415 15.140 1.00 70.88 87 LEU A O 1
ATOM 733 N N . TYR A 1 88 ? -5.454 2.701 16.210 1.00 74.12 88 TYR A N 1
ATOM 734 C CA . TYR A 1 88 ? -4.291 2.588 15.347 1.00 74.12 88 TYR A CA 1
ATOM 735 C C . TYR A 1 88 ? -4.480 1.404 14.404 1.00 74.12 88 TYR A C 1
ATOM 737 O O . TYR A 1 88 ? -4.685 0.284 14.871 1.00 74.12 88 TYR A O 1
ATOM 745 N N . ILE A 1 89 ? -4.418 1.653 13.096 1.00 78.25 89 ILE A N 1
ATOM 746 C CA . ILE A 1 89 ? -4.465 0.611 12.067 1.00 78.25 89 ILE A CA 1
ATOM 747 C C . ILE A 1 89 ? -3.176 0.696 11.254 1.00 78.25 89 ILE A C 1
ATOM 749 O O . ILE A 1 89 ? -2.856 1.738 10.676 1.00 78.25 89 ILE A O 1
ATOM 753 N N . GLU A 1 90 ? -2.466 -0.418 11.188 1.00 81.88 90 GLU A N 1
ATOM 754 C CA . GLU A 1 90 ? -1.256 -0.611 10.400 1.00 81.88 90 GLU A CA 1
ATOM 755 C C . GLU A 1 90 ? -1.415 -1.878 9.561 1.00 81.88 90 GLU A C 1
ATOM 757 O O . GLU A 1 90 ? -1.853 -2.915 10.064 1.00 81.88 90 GLU A O 1
ATOM 762 N N . LEU A 1 91 ? -1.089 -1.764 8.275 1.00 84.75 91 LEU A N 1
ATOM 763 C CA . LEU A 1 91 ? -0.995 -2.891 7.352 1.00 84.75 91 LEU A CA 1
ATOM 764 C C . LEU A 1 91 ? 0.457 -3.016 6.911 1.00 84.75 91 LEU A C 1
ATOM 766 O O . LEU A 1 91 ? 1.112 -1.996 6.702 1.00 84.75 91 LEU A O 1
ATOM 770 N N . GLN A 1 92 ? 0.935 -4.242 6.743 1.00 87.06 92 GLN A N 1
ATOM 771 C CA . GLN A 1 92 ? 2.259 -4.527 6.195 1.00 87.06 92 GLN A CA 1
ATOM 772 C C . GLN A 1 92 ? 2.095 -5.501 5.036 1.00 87.06 92 GLN A C 1
ATOM 774 O O . GLN A 1 92 ? 1.527 -6.567 5.217 1.00 87.06 92 GLN A O 1
ATOM 779 N N . TYR A 1 93 ? 2.511 -5.135 3.830 1.00 83.88 93 TYR A N 1
ATOM 780 C CA . TYR A 1 93 ? 2.403 -6.050 2.696 1.00 83.88 93 TYR A CA 1
ATOM 781 C C . TYR A 1 93 ? 3.466 -5.780 1.645 1.00 83.88 93 TYR A C 1
ATOM 783 O O . TYR A 1 93 ? 3.944 -4.654 1.474 1.00 83.88 93 TYR A O 1
ATOM 791 N N . ASP A 1 94 ? 3.765 -6.835 0.900 1.00 86.50 94 ASP A N 1
ATOM 792 C CA . ASP A 1 94 ? 4.798 -6.856 -0.117 1.00 86.50 94 ASP A CA 1
ATOM 793 C C . ASP A 1 94 ? 4.164 -6.997 -1.495 1.00 86.50 94 ASP A C 1
ATOM 795 O O . ASP A 1 94 ? 3.285 -7.833 -1.711 1.00 86.50 94 ASP A O 1
ATOM 799 N N . VAL A 1 95 ? 4.615 -6.180 -2.443 1.00 84.88 95 VAL A N 1
ATOM 800 C CA . VAL A 1 95 ? 4.183 -6.274 -3.839 1.00 84.88 95 VAL A CA 1
ATOM 801 C C . VAL A 1 95 ? 5.385 -6.641 -4.703 1.00 84.88 95 VAL A C 1
ATOM 803 O O . VAL A 1 95 ? 6.333 -5.850 -4.773 1.00 84.88 95 VAL A O 1
ATOM 806 N N . PRO A 1 96 ? 5.378 -7.810 -5.368 1.00 85.31 96 PRO A N 1
ATOM 807 C CA . PRO A 1 96 ? 6.409 -8.137 -6.338 1.00 85.31 96 PRO A CA 1
ATOM 808 C C . PRO A 1 96 ? 6.307 -7.180 -7.529 1.00 85.31 96 PRO A C 1
ATOM 810 O O . PRO A 1 96 ? 5.221 -6.890 -8.034 1.00 85.31 96 PRO A O 1
ATOM 813 N N . LEU A 1 97 ? 7.449 -6.661 -7.956 1.00 83.62 97 LEU A N 1
ATOM 814 C CA . LEU A 1 97 ? 7.586 -5.768 -9.091 1.00 83.62 97 LEU A CA 1
ATOM 815 C C . LEU A 1 97 ? 8.659 -6.324 -10.023 1.00 83.62 97 LEU A C 1
ATOM 817 O O . LEU A 1 97 ? 9.859 -6.240 -9.753 1.00 83.62 97 LEU A O 1
ATOM 821 N N . ASP A 1 98 ? 8.200 -6.830 -11.159 1.00 83.88 98 ASP A N 1
ATOM 822 C CA . ASP A 1 98 ? 9.067 -7.384 -12.187 1.00 83.88 98 ASP A CA 1
ATOM 823 C C . ASP A 1 98 ? 9.278 -6.346 -13.289 1.00 83.88 98 ASP A C 1
ATOM 825 O O . ASP A 1 98 ? 8.379 -6.013 -14.066 1.00 83.88 98 ASP A O 1
ATOM 829 N N . ILE A 1 99 ? 10.492 -5.803 -13.357 1.00 83.62 99 ILE A N 1
ATOM 830 C CA . ILE A 1 99 ? 10.891 -4.841 -14.383 1.00 83.62 99 ILE A CA 1
ATOM 831 C C . ILE A 1 99 ? 11.858 -5.533 -15.330 1.00 83.62 99 ILE A C 1
ATOM 833 O O . ILE A 1 99 ? 13.067 -5.568 -15.093 1.00 83.62 99 ILE A O 1
ATOM 837 N N . LEU A 1 100 ? 11.324 -6.027 -16.449 1.00 82.00 100 LEU A N 1
ATOM 838 C CA . LEU A 1 100 ? 12.082 -6.699 -17.509 1.00 82.00 100 LEU A CA 1
ATOM 839 C C . LEU A 1 100 ? 12.858 -7.917 -16.974 1.00 82.00 100 LEU A C 1
ATOM 841 O O . LEU A 1 100 ? 12.319 -9.014 -16.928 1.00 82.00 100 LEU A O 1
ATOM 845 N N . PHE A 1 101 ? 14.116 -7.718 -16.577 1.00 80.69 101 PHE A N 1
ATOM 846 C CA . PHE A 1 101 ? 15.022 -8.755 -16.070 1.00 80.69 101 PHE A CA 1
ATOM 847 C C . PHE A 1 101 ? 15.332 -8.605 -14.574 1.00 80.69 101 PHE A C 1
ATOM 849 O O . PHE A 1 101 ? 16.091 -9.398 -14.021 1.00 80.69 101 PHE A O 1
ATOM 856 N N . TYR A 1 102 ? 14.781 -7.581 -13.922 1.00 81.44 102 TYR A N 1
ATOM 857 C CA . TYR A 1 102 ? 14.992 -7.302 -12.509 1.00 81.44 102 TYR A CA 1
ATOM 858 C C . TYR A 1 102 ? 13.723 -7.616 -11.721 1.00 81.44 102 TYR A C 1
ATOM 860 O O . TYR A 1 102 ? 12.673 -7.036 -11.988 1.00 81.44 102 TYR A O 1
ATOM 868 N N . HIS A 1 103 ? 13.842 -8.522 -10.755 1.00 85.94 103 HIS A N 1
ATOM 869 C CA . HIS A 1 103 ? 12.774 -8.855 -9.818 1.00 85.94 103 HIS A CA 1
ATOM 870 C C . HIS A 1 103 ? 13.062 -8.095 -8.528 1.00 85.94 103 HIS A C 1
ATOM 872 O O . HIS A 1 103 ? 14.112 -8.289 -7.912 1.00 85.94 103 HIS A O 1
ATOM 878 N N . THR A 1 104 ? 12.164 -7.198 -8.140 1.00 84.00 104 THR A N 1
ATOM 879 C CA . THR A 1 104 ? 12.268 -6.459 -6.882 1.00 84.00 104 THR A CA 1
ATOM 880 C C . THR A 1 104 ? 10.969 -6.574 -6.118 1.00 84.00 104 THR A C 1
ATOM 882 O O . THR A 1 104 ? 9.903 -6.671 -6.710 1.00 84.00 104 THR A O 1
ATOM 885 N N . THR A 1 105 ? 11.041 -6.518 -4.797 1.00 85.56 105 THR A N 1
ATOM 886 C CA . THR A 1 105 ? 9.848 -6.477 -3.949 1.00 85.56 105 THR A CA 1
ATOM 887 C C . THR A 1 105 ? 9.699 -5.072 -3.384 1.00 85.56 105 THR A C 1
ATOM 889 O O . THR A 1 105 ? 10.674 -4.475 -2.925 1.00 85.56 105 THR A O 1
ATOM 892 N N . LEU A 1 106 ? 8.491 -4.517 -3.456 1.00 84.44 106 LEU A N 1
ATOM 893 C CA . LEU A 1 106 ? 8.141 -3.259 -2.810 1.00 84.44 106 LEU A CA 1
ATOM 894 C C . LEU A 1 106 ? 7.469 -3.553 -1.472 1.00 84.44 106 LEU A C 1
ATOM 896 O O . LEU A 1 106 ? 6.403 -4.161 -1.443 1.00 84.44 106 LEU A O 1
ATOM 900 N N . HIS A 1 107 ? 8.083 -3.085 -0.390 1.00 87.44 107 HIS A N 1
ATOM 901 C CA . HIS A 1 107 ? 7.554 -3.203 0.966 1.00 87.44 107 HIS A CA 1
ATOM 902 C C . HIS A 1 107 ? 6.691 -1.981 1.296 1.00 87.44 107 HIS A C 1
ATOM 904 O O . HIS A 1 107 ? 7.158 -0.841 1.196 1.00 87.44 107 HIS A O 1
ATOM 910 N N . PHE A 1 108 ? 5.438 -2.201 1.694 1.00 86.38 108 PHE A N 1
ATOM 911 C CA . PHE A 1 108 ? 4.498 -1.138 2.036 1.00 86.38 108 PHE A CA 1
ATOM 912 C C . PHE A 1 108 ? 3.997 -1.257 3.476 1.00 86.38 108 PHE A C 1
ATOM 914 O O . PHE A 1 108 ? 3.510 -2.302 3.896 1.00 86.38 108 PHE A O 1
ATOM 921 N N . GLU A 1 109 ? 4.043 -0.135 4.202 1.00 86.12 109 GLU A N 1
ATOM 922 C CA . GLU A 1 109 ? 3.571 -0.033 5.590 1.00 86.12 109 GLU A CA 1
ATOM 923 C C . GLU A 1 109 ? 2.631 1.174 5.804 1.00 86.12 109 GLU A C 1
ATOM 925 O O . GLU A 1 109 ? 3.003 2.153 6.468 1.00 86.12 109 GLU A O 1
ATOM 930 N N . PRO A 1 110 ? 1.418 1.203 5.217 1.00 82.88 110 PRO A N 1
ATOM 931 C CA . PRO A 1 110 ? 0.484 2.293 5.473 1.00 82.88 110 PRO A CA 1
ATOM 932 C C . PRO A 1 110 ? -0.021 2.269 6.924 1.00 82.88 110 PRO A C 1
ATOM 934 O O . PRO A 1 110 ? -0.488 1.253 7.441 1.00 82.88 110 PRO A O 1
ATOM 937 N N . LYS A 1 111 ? 0.035 3.440 7.570 1.00 82.25 111 LYS A N 1
ATOM 938 C CA . LYS A 1 111 ? -0.361 3.655 8.971 1.00 82.25 111 LYS A CA 1
ATOM 939 C C . LYS A 1 111 ? -1.430 4.737 9.037 1.00 82.25 111 LYS A C 1
ATOM 941 O O . LYS A 1 111 ? -1.309 5.782 8.388 1.00 82.25 111 LYS A O 1
ATOM 946 N N . THR A 1 112 ? -2.479 4.499 9.817 1.00 74.88 112 THR A N 1
ATOM 947 C CA . THR A 1 112 ? -3.520 5.496 10.082 1.00 74.88 112 THR A CA 1
ATOM 948 C C . THR A 1 112 ? -3.940 5.498 11.546 1.00 74.88 112 THR A C 1
ATOM 950 O O . THR A 1 112 ? -3.877 4.481 12.238 1.00 74.88 112 THR A O 1
ATOM 953 N N . PHE A 1 113 ? -4.401 6.662 11.994 1.00 70.44 113 PHE A N 1
ATOM 954 C CA . PHE A 1 113 ? -4.953 6.881 13.324 1.00 70.44 113 PHE A CA 1
ATOM 955 C C . PHE A 1 113 ? -6.414 7.318 13.186 1.00 70.44 113 PHE A C 1
ATOM 957 O O . PHE A 1 113 ? -6.753 8.127 12.319 1.00 70.44 113 PHE A O 1
ATOM 964 N 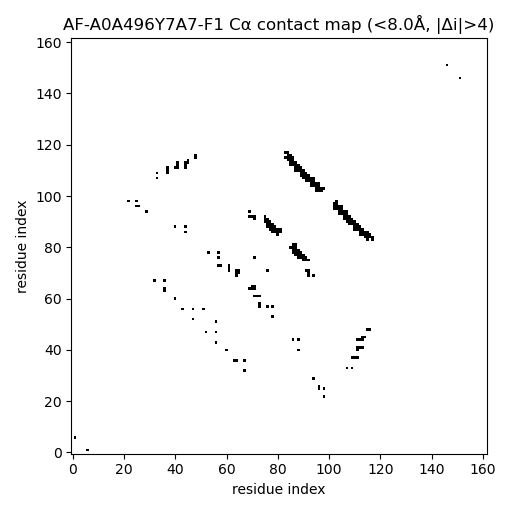N . GLY A 1 114 ? -7.280 6.797 14.044 1.00 63.94 114 GLY A N 1
ATOM 965 C CA . GLY A 1 114 ? -8.642 7.271 14.268 1.00 63.94 114 GLY A CA 1
ATOM 966 C C . GLY A 1 114 ? -8.828 7.622 15.743 1.00 63.94 114 GLY A C 1
ATOM 967 O O . GLY A 1 114 ? -8.242 6.968 16.592 1.00 63.94 114 GLY A O 1
ATOM 968 N N . LEU A 1 115 ? -9.616 8.648 16.062 1.00 59.62 115 LEU A N 1
ATOM 969 C CA . LEU A 1 115 ? -9.993 8.986 17.440 1.00 59.62 115 LEU A CA 1
ATOM 970 C C . LEU A 1 115 ? -11.293 8.269 17.824 1.00 59.62 115 LEU A C 1
ATOM 972 O O . LEU A 1 115 ? -12.368 8.706 17.426 1.00 59.62 115 LEU A O 1
ATOM 976 N N . ILE A 1 116 ? -11.202 7.193 18.595 1.00 58.50 116 ILE A N 1
ATOM 977 C CA . ILE A 1 116 ? -12.342 6.574 19.268 1.00 58.50 116 ILE A CA 1
ATOM 978 C C . ILE A 1 116 ? -12.815 7.571 20.328 1.00 58.50 116 ILE A C 1
ATOM 980 O O . ILE A 1 116 ? -12.242 7.682 21.398 1.00 58.50 116 ILE A O 1
ATOM 984 N N . ARG A 1 117 ? -13.861 8.350 20.067 1.00 52.59 117 ARG A N 1
ATOM 985 C CA . ARG A 1 117 ? -14.626 8.843 21.214 1.00 52.59 117 ARG A CA 1
ATOM 986 C C . ARG A 1 117 ? -15.398 7.649 21.738 1.00 52.59 117 ARG A C 1
ATOM 988 O O . ARG A 1 117 ? -16.177 7.066 20.990 1.00 52.59 117 ARG A O 1
ATOM 995 N N . GLU A 1 118 ? -15.122 7.276 22.978 1.00 41.34 118 GLU A N 1
ATOM 996 C CA . GLU A 1 118 ? -15.876 6.291 23.741 1.00 41.34 118 GLU A CA 1
ATOM 997 C C . GLU A 1 118 ? -17.336 6.762 23.807 1.00 41.34 118 GLU A C 1
ATOM 999 O O . GLU A 1 118 ? -17.731 7.565 24.647 1.00 41.34 118 GLU A O 1
ATOM 1004 N N . PHE A 1 119 ? -18.142 6.341 22.835 1.00 46.44 119 PHE A N 1
ATOM 1005 C CA . PHE A 1 119 ? -19.578 6.293 23.016 1.00 46.44 119 PHE A CA 1
ATOM 1006 C C . PHE A 1 119 ? -19.816 5.027 23.827 1.00 46.44 119 PHE A C 1
ATOM 1008 O O . PHE A 1 119 ? -19.749 3.927 23.279 1.00 46.44 119 PHE A O 1
ATOM 1015 N N . ASP A 1 120 ? -20.023 5.190 25.134 1.00 40.38 120 ASP A N 1
ATOM 1016 C CA . ASP A 1 120 ? -20.576 4.157 26.009 1.00 40.38 120 ASP A CA 1
ATOM 1017 C C . ASP A 1 120 ? -21.946 3.736 25.455 1.00 40.38 120 ASP A C 1
ATOM 1019 O O . ASP A 1 120 ? -22.999 4.272 25.792 1.00 40.38 120 ASP A O 1
ATOM 1023 N N . MET A 1 121 ? -21.914 2.820 24.494 1.00 43.06 121 MET A N 1
ATOM 1024 C CA . MET A 1 121 ? -23.076 2.156 23.936 1.00 43.06 121 MET A CA 1
ATOM 1025 C C . MET A 1 121 ? -23.215 0.830 24.670 1.00 43.06 121 MET A C 1
ATOM 1027 O O . MET A 1 121 ? -22.976 -0.245 24.117 1.00 43.06 121 MET A O 1
ATOM 1031 N N . GLY A 1 122 ? -23.619 0.911 25.942 1.00 36.88 122 GLY A N 1
ATOM 1032 C CA . GLY A 1 122 ? -24.244 -0.212 26.629 1.00 36.88 122 GLY A CA 1
ATOM 1033 C C . GLY A 1 122 ? -25.307 -0.815 25.707 1.00 36.88 122 GLY A C 1
ATOM 1034 O O . GLY A 1 122 ? -26.143 -0.088 25.171 1.00 36.88 122 GLY A O 1
ATOM 1035 N N . GLY A 1 123 ? -25.210 -2.124 25.460 1.00 38.22 123 GLY A N 1
ATOM 1036 C CA . GLY A 1 123 ? -25.824 -2.855 24.342 1.00 38.22 123 GLY A CA 1
ATOM 1037 C C . GLY A 1 123 ? -27.357 -2.915 24.294 1.00 38.22 123 GLY A C 1
ATOM 1038 O O . GLY A 1 123 ? -27.919 -4.001 24.215 1.00 38.22 123 GLY A O 1
ATOM 1039 N N . LYS A 1 124 ? -28.040 -1.768 24.317 1.00 35.06 124 LYS A N 1
ATOM 1040 C CA . LYS A 1 124 ? -29.500 -1.636 24.225 1.00 35.06 124 LYS A CA 1
ATOM 1041 C C . LYS A 1 124 ? -30.002 -0.771 23.064 1.00 35.06 124 LYS A C 1
ATOM 1043 O O . LYS A 1 124 ? -31.202 -0.764 22.836 1.00 35.06 124 LYS A O 1
ATOM 1048 N N . TYR A 1 125 ? -29.136 -0.085 22.312 1.00 41.72 125 TYR A N 1
ATOM 1049 C CA . TYR A 1 125 ? -29.575 0.887 21.290 1.00 41.72 125 TYR A CA 1
ATOM 1050 C C . TYR A 1 125 ? -29.381 0.451 19.828 1.00 41.72 125 TYR A C 1
ATOM 1052 O O . TYR A 1 125 ? -29.722 1.201 18.919 1.00 41.72 125 TYR A 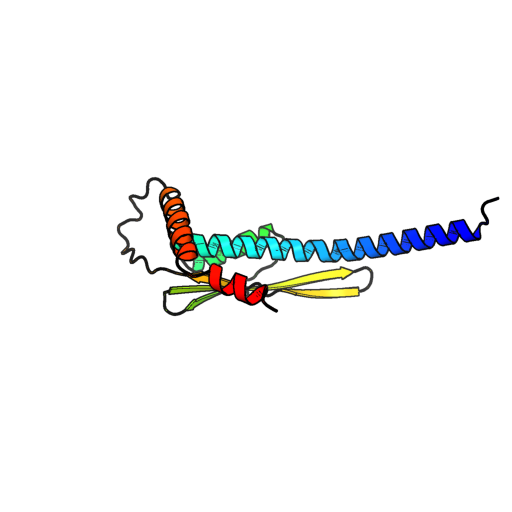O 1
ATOM 1060 N N . LEU A 1 126 ? -28.885 -0.764 19.567 1.00 43.97 126 LEU A N 1
ATOM 1061 C CA . LEU A 1 126 ? -28.743 -1.268 18.191 1.00 43.97 126 LEU A CA 1
ATOM 1062 C C . LEU A 1 126 ? -30.076 -1.676 17.533 1.00 43.97 126 LEU A C 1
ATOM 1064 O O . LEU A 1 126 ? -30.084 -1.971 16.342 1.00 43.97 126 LEU A O 1
ATOM 1068 N N . GLU A 1 127 ? -31.196 -1.656 18.261 1.00 42.09 127 GLU A N 1
ATOM 1069 C CA . GLU A 1 127 ? -32.529 -1.915 17.689 1.00 42.09 127 GLU A CA 1
ATOM 1070 C C . GLU A 1 127 ? -33.242 -0.657 17.159 1.00 42.09 127 GLU A C 1
ATOM 1072 O O . GLU A 1 127 ? -34.256 -0.788 16.478 1.00 42.09 127 GLU A O 1
ATOM 1077 N N . GLU A 1 128 ? -32.722 0.556 17.388 1.00 42.62 128 GLU A N 1
ATOM 1078 C CA . GLU A 1 128 ? -33.459 1.796 17.083 1.00 42.62 128 GLU A CA 1
ATOM 1079 C C . GLU A 1 128 ? -32.628 2.849 16.326 1.00 42.62 128 GLU A C 1
ATOM 1081 O O . GLU A 1 128 ? -32.689 4.040 16.613 1.00 42.62 128 GLU A O 1
ATOM 1086 N N . ILE A 1 129 ? -31.839 2.444 15.325 1.00 43.25 129 ILE A N 1
ATOM 1087 C CA . ILE A 1 129 ? -31.175 3.402 14.422 1.00 43.25 129 ILE A CA 1
ATOM 1088 C C . ILE A 1 129 ? -31.760 3.250 13.023 1.00 43.25 129 ILE A C 1
ATOM 1090 O O . ILE A 1 129 ? -31.373 2.374 12.253 1.00 43.25 129 ILE A O 1
ATOM 1094 N N . LYS A 1 130 ? -32.726 4.120 12.710 1.00 44.97 130 LYS A N 1
ATOM 1095 C CA . LYS A 1 130 ? -33.473 4.093 11.447 1.00 44.97 130 LYS A CA 1
ATOM 1096 C C . LYS A 1 130 ? -32.697 4.668 10.258 1.00 44.97 130 LYS A C 1
ATOM 1098 O O . LYS A 1 130 ? -33.042 4.326 9.140 1.00 44.97 130 LYS A O 1
ATOM 1103 N N . ASP A 1 131 ? -31.640 5.457 10.483 1.00 49.22 131 ASP A N 1
ATOM 1104 C CA . ASP A 1 131 ? -30.733 5.907 9.418 1.00 49.22 131 ASP A CA 1
ATOM 1105 C C . ASP A 1 131 ? -29.329 6.288 9.953 1.00 49.22 131 ASP A C 1
ATOM 1107 O O . ASP A 1 131 ? -29.145 7.356 10.543 1.00 49.22 131 ASP A O 1
ATOM 1111 N N . PRO A 1 132 ? -28.289 5.462 9.722 1.00 49.59 132 PRO A N 1
ATOM 1112 C CA . PRO A 1 132 ? -26.933 5.681 10.246 1.00 49.59 132 PRO A CA 1
ATOM 1113 C C . PRO A 1 132 ? -26.197 6.880 9.614 1.00 49.59 132 PRO A C 1
ATOM 1115 O O . PRO A 1 132 ? -25.153 7.307 10.107 1.00 49.59 132 PRO A O 1
ATOM 1118 N N . TYR A 1 133 ? -26.733 7.454 8.533 1.00 46.25 133 TYR A N 1
ATOM 1119 C CA . TYR A 1 133 ? -26.128 8.577 7.810 1.00 46.25 133 TYR A CA 1
ATOM 1120 C C . TYR A 1 133 ? -26.360 9.941 8.472 1.00 46.25 133 TYR A C 1
ATOM 1122 O O . TYR A 1 133 ? -25.604 10.879 8.217 1.00 46.25 133 TYR A O 1
ATOM 1130 N N . GLN A 1 134 ? -27.365 10.060 9.343 1.00 40.56 134 GLN A N 1
ATOM 1131 C CA . GLN A 1 134 ? -27.705 11.324 9.999 1.00 40.56 134 GLN A CA 1
ATOM 1132 C C . GLN A 1 134 ? -26.629 11.745 11.018 1.00 40.56 134 GLN A C 1
ATOM 1134 O O . GLN A 1 134 ? -26.251 12.912 11.087 1.00 40.56 134 GLN A O 1
ATOM 1139 N N . TYR A 1 135 ? -26.027 10.775 11.710 1.00 47.38 135 TYR A N 1
ATOM 1140 C CA . TYR A 1 135 ? -24.947 11.002 12.677 1.00 47.38 135 TYR A CA 1
ATOM 1141 C C . TYR A 1 135 ? -23.603 11.360 12.016 1.00 47.38 135 TYR A C 1
ATOM 1143 O O . TYR A 1 135 ? -22.803 12.110 12.578 1.00 47.38 135 TYR A O 1
ATOM 1151 N N . LEU A 1 136 ? -23.359 10.887 10.787 1.00 48.41 136 LEU A N 1
ATOM 1152 C CA . LEU A 1 136 ? -22.164 11.248 10.013 1.00 48.41 136 LEU A CA 1
ATOM 1153 C C . LEU A 1 136 ? -22.176 12.730 9.596 1.00 48.41 136 LEU A C 1
ATOM 1155 O O . LEU A 1 136 ? -21.118 13.364 9.542 1.00 48.41 136 LEU A O 1
ATOM 1159 N N . ALA A 1 137 ? -23.362 13.298 9.349 1.00 50.75 137 ALA A N 1
ATOM 1160 C CA . ALA A 1 137 ? -23.523 14.714 9.022 1.00 50.75 137 ALA A CA 1
ATOM 1161 C C . ALA A 1 137 ? -23.189 15.629 10.218 1.00 50.75 137 ALA A C 1
ATOM 1163 O O . ALA A 1 137 ? -22.503 16.639 10.054 1.00 50.75 137 ALA A O 1
ATOM 1164 N N . GLU A 1 138 ? -23.569 15.239 11.437 1.00 50.38 138 GLU A N 1
ATOM 1165 C CA . GLU A 1 138 ? -23.247 15.990 12.661 1.00 50.38 138 GLU A CA 1
ATOM 1166 C C . GLU A 1 138 ? -21.749 15.926 13.024 1.00 50.38 138 GLU A C 1
ATOM 1168 O O . GLU A 1 138 ? -21.158 16.900 13.514 1.00 50.38 138 GLU A O 1
ATOM 1173 N N . LEU A 1 139 ? -21.085 14.806 12.719 1.00 50.09 139 LEU A N 1
ATOM 1174 C CA . LEU A 1 139 ? -19.631 14.653 12.860 1.00 50.09 139 LEU A CA 1
ATOM 1175 C C . LEU A 1 139 ? -18.850 15.571 11.905 1.00 50.09 139 LEU A C 1
ATOM 1177 O O . LEU A 1 139 ? -17.821 16.127 12.295 1.00 50.09 139 LEU A O 1
ATOM 1181 N N . SER A 1 140 ? -19.345 15.788 10.682 1.00 57.12 140 SER A N 1
ATOM 1182 C CA . SER A 1 140 ? -18.761 16.746 9.728 1.00 57.12 140 SER A CA 1
ATOM 1183 C C . SER A 1 140 ? -18.775 18.177 10.281 1.00 57.12 140 SER A C 1
ATOM 1185 O O . SER A 1 140 ? -17.742 18.855 10.298 1.00 57.12 140 SER A O 1
ATOM 1187 N N . ASP A 1 141 ? -19.918 18.629 10.798 1.00 54.88 141 ASP A N 1
ATOM 1188 C CA . ASP A 1 141 ? -20.075 20.005 11.283 1.00 54.88 141 ASP A CA 1
ATOM 1189 C C . ASP A 1 141 ? -19.336 20.271 12.600 1.00 54.88 141 ASP A C 1
ATOM 1191 O O . ASP A 1 141 ? -18.741 21.342 12.784 1.00 54.88 141 ASP A O 1
ATOM 1195 N N . SER A 1 142 ? -19.287 19.290 13.502 1.00 54.03 142 SER A N 1
ATOM 1196 C CA . SER A 1 142 ? -18.498 19.398 14.736 1.00 54.03 142 SER A CA 1
ATOM 1197 C C . SER A 1 142 ? -16.988 19.372 14.464 1.00 54.03 142 SER A C 1
ATOM 1199 O O . SER A 1 142 ? -16.248 20.163 15.056 1.00 54.03 142 SER A O 1
ATOM 1201 N N . THR A 1 143 ? -16.527 18.568 13.498 1.00 52.53 143 THR A N 1
ATOM 1202 C CA . THR A 1 143 ? -15.126 18.567 13.037 1.00 52.53 143 THR A CA 1
ATOM 1203 C C . THR A 1 143 ? -14.757 19.900 12.386 1.00 52.53 143 THR A C 1
ATOM 1205 O O . THR A 1 143 ? -13.692 20.453 12.664 1.00 52.53 143 THR A O 1
ATOM 1208 N N . LYS A 1 144 ? -15.659 20.481 11.583 1.00 52.16 144 LYS A N 1
ATOM 1209 C CA . LYS A 1 144 ? -15.475 21.804 10.970 1.00 52.16 144 LYS A CA 1
ATOM 1210 C C . LYS A 1 144 ? -15.322 22.904 12.025 1.00 52.16 144 LYS A C 1
ATOM 1212 O O . LYS A 1 144 ? -14.399 23.710 11.927 1.00 52.16 144 LYS A O 1
ATOM 1217 N N . ARG A 1 145 ? -16.151 22.903 13.076 1.00 54.06 145 ARG A N 1
ATOM 1218 C CA . ARG A 1 145 ? -16.030 23.847 14.206 1.00 54.06 145 ARG A CA 1
ATOM 1219 C C . ARG A 1 145 ? -14.756 23.636 15.026 1.00 54.06 145 ARG A C 1
ATOM 1221 O O . ARG A 1 145 ? -14.147 24.613 15.463 1.00 54.06 145 ARG A O 1
ATOM 1228 N N . PHE A 1 146 ? -14.323 22.389 15.204 1.00 51.50 146 PHE A N 1
ATOM 1229 C CA . PHE A 1 146 ? -13.087 22.063 15.920 1.00 51.50 146 PHE A CA 1
ATOM 1230 C C . PHE A 1 146 ? -11.834 22.523 15.155 1.00 51.50 146 PHE A C 1
ATOM 1232 O O . PHE A 1 146 ? -10.928 23.122 15.735 1.00 51.50 146 PHE A O 1
ATOM 1239 N N . LEU A 1 147 ? -11.807 22.338 13.831 1.00 49.25 147 LEU A N 1
ATOM 1240 C CA . LEU A 1 147 ? -10.734 22.856 12.974 1.00 49.25 147 LEU A CA 1
ATOM 1241 C C . LEU A 1 147 ? -10.717 24.391 12.936 1.00 49.25 147 LEU A C 1
ATOM 1243 O O . LEU A 1 147 ? -9.650 24.999 12.874 1.00 49.25 147 LEU A O 1
ATOM 1247 N N . GLN A 1 148 ? -11.886 25.025 13.033 1.00 56.03 148 GLN A N 1
ATOM 1248 C CA . GLN A 1 148 ? -12.008 26.481 13.085 1.00 56.03 148 GLN A CA 1
ATOM 1249 C C . GLN A 1 148 ? -11.522 27.074 14.421 1.00 56.03 148 GLN A C 1
ATOM 1251 O O . GLN A 1 148 ? -10.999 28.187 14.442 1.00 56.03 148 GLN A O 1
ATOM 1256 N N . THR A 1 149 ? -11.646 26.334 15.529 1.00 46.16 149 THR A N 1
ATOM 1257 C CA . THR A 1 149 ? -11.203 26.779 16.865 1.00 46.16 149 THR A CA 1
ATOM 1258 C C . THR A 1 149 ? -9.722 26.508 17.141 1.00 46.16 149 THR A C 1
ATOM 1260 O O . THR A 1 149 ? -9.121 27.224 17.941 1.00 46.16 149 THR A O 1
ATOM 1263 N N . ARG A 1 150 ? -9.081 25.568 16.429 1.00 50.19 150 ARG A N 1
ATOM 1264 C CA . ARG A 1 150 ? -7.626 25.320 16.492 1.00 50.19 150 ARG A CA 1
ATOM 1265 C C . ARG A 1 150 ? -6.866 25.994 15.337 1.00 50.19 150 ARG A C 1
ATOM 1267 O O . ARG A 1 150 ? -6.279 25.362 14.473 1.00 50.19 150 ARG A O 1
ATOM 1274 N N . THR A 1 151 ? -6.865 27.324 15.357 1.00 50.47 151 THR A N 1
ATOM 1275 C CA . THR A 1 151 ? -5.702 28.172 15.017 1.00 50.47 151 THR A CA 1
ATOM 1276 C C . THR A 1 151 ? -4.911 27.883 13.723 1.00 50.47 151 THR A C 1
ATOM 1278 O O . THR A 1 151 ? -3.691 28.048 13.703 1.00 50.47 151 THR A O 1
ATOM 1281 N N . PHE A 1 152 ? -5.569 27.588 12.597 1.00 51.91 152 PHE A N 1
ATOM 1282 C CA . PHE A 1 152 ? -4.902 27.580 11.276 1.00 51.91 152 PHE A CA 1
ATOM 1283 C C . PHE A 1 152 ? -4.222 28.924 10.940 1.00 51.91 152 PHE A C 1
ATOM 1285 O O . PHE A 1 152 ? -3.219 28.965 10.230 1.00 51.91 152 PHE A O 1
ATOM 1292 N N . ARG A 1 153 ? -4.716 30.031 11.513 1.00 52.19 153 ARG A N 1
ATOM 1293 C CA . ARG A 1 153 ? -4.191 31.386 11.287 1.00 52.19 153 ARG A CA 1
ATOM 1294 C C . ARG A 1 153 ? -2.764 31.601 11.819 1.00 52.19 153 ARG A C 1
ATOM 1296 O O . ARG A 1 153 ? -2.040 32.393 11.232 1.00 52.19 153 ARG A O 1
ATOM 1303 N N . LYS A 1 154 ? -2.348 30.912 12.895 1.00 53.47 154 LYS A N 1
ATOM 1304 C CA . LYS A 1 154 ? -0.987 31.072 13.458 1.00 53.47 154 LYS A CA 1
ATOM 1305 C C . LYS A 1 154 ? 0.068 30.334 12.634 1.00 53.47 154 LYS A C 1
ATOM 1307 O O . LYS A 1 154 ? 1.108 30.907 12.348 1.00 53.47 154 LYS A O 1
ATOM 1312 N N . TYR A 1 155 ? -0.229 29.110 12.197 1.00 52.72 155 TYR A N 1
ATOM 1313 C CA . TYR A 1 155 ? 0.712 28.314 11.401 1.00 52.72 155 TYR A CA 1
ATOM 1314 C C . TYR A 1 155 ? 0.924 28.872 9.989 1.00 52.72 155 TYR A C 1
ATOM 1316 O O . TYR A 1 155 ? 2.041 28.845 9.484 1.00 52.72 155 TYR A O 1
ATOM 1324 N N . PHE A 1 156 ? -0.123 29.420 9.363 1.00 57.28 156 PHE A N 1
ATOM 1325 C CA . PHE A 1 156 ? 0.000 30.009 8.027 1.00 57.28 156 PHE A CA 1
ATOM 1326 C C . PHE A 1 156 ? 0.827 31.303 8.009 1.00 57.28 156 PHE A C 1
ATOM 1328 O O . PHE A 1 156 ? 1.517 31.558 7.027 1.00 57.28 156 PHE A O 1
ATOM 1335 N N . MET A 1 157 ? 0.785 32.111 9.076 1.00 56.41 157 MET A N 1
ATOM 1336 C CA . MET A 1 157 ? 1.581 33.344 9.143 1.00 56.41 157 MET A CA 1
ATOM 1337 C C . MET A 1 157 ? 3.063 33.090 9.443 1.00 56.41 157 MET A C 1
ATOM 1339 O O . MET A 1 157 ? 3.901 33.780 8.874 1.00 56.41 157 MET A O 1
ATOM 1343 N N . ASP A 1 158 ? 3.398 32.066 10.233 1.00 55.69 158 ASP A N 1
ATOM 1344 C CA . ASP A 1 158 ? 4.800 31.684 10.479 1.00 55.69 158 ASP A CA 1
ATOM 1345 C C . ASP A 1 158 ? 5.483 31.082 9.238 1.00 55.69 158 ASP A C 1
ATOM 1347 O O . ASP A 1 158 ? 6.691 31.221 9.067 1.00 55.69 158 ASP A O 1
ATOM 1351 N N . PHE A 1 159 ? 4.724 30.442 8.342 1.00 63.09 159 PHE A N 1
ATOM 1352 C CA . PHE A 1 159 ? 5.277 29.814 7.138 1.00 63.09 159 PHE A CA 1
ATOM 1353 C C . PHE A 1 159 ? 5.648 30.821 6.034 1.00 63.09 159 PHE A C 1
ATOM 1355 O O . PHE A 1 159 ? 6.599 30.590 5.298 1.00 63.09 159 PHE A O 1
ATOM 1362 N N . PHE A 1 160 ? 4.931 31.946 5.927 1.00 62.81 160 PHE A N 1
ATOM 1363 C CA . PHE A 1 160 ? 5.194 32.996 4.926 1.00 62.81 160 PHE A CA 1
ATOM 1364 C C . PHE A 1 160 ? 6.072 34.148 5.445 1.00 62.81 160 PHE A C 1
ATOM 1366 O O . PHE A 1 160 ? 6.345 35.093 4.710 1.00 62.81 160 PHE A O 1
ATOM 1373 N N . SER A 1 161 ? 6.509 34.081 6.705 1.00 59.78 161 SER A N 1
ATOM 1374 C CA . SER A 1 161 ? 7.384 35.072 7.347 1.00 59.78 161 SER A CA 1
ATOM 1375 C C . SER A 1 161 ? 8.878 34.702 7.277 1.00 59.78 161 SER A C 1
ATOM 1377 O O . SER A 1 161 ? 9.688 35.328 7.967 1.00 59.78 161 SER A O 1
ATOM 1379 N N . LYS A 1 162 ? 9.257 33.692 6.486 1.00 44.41 162 LYS A N 1
ATOM 1380 C CA . LYS A 1 162 ? 10.649 33.266 6.299 1.00 44.41 162 LYS A CA 1
ATOM 1381 C C . LYS A 1 162 ? 11.076 33.353 4.843 1.00 44.41 162 LYS A C 1
ATOM 1383 O O . LYS A 1 162 ? 10.287 32.909 3.983 1.00 44.41 162 LYS A O 1
#

Sequence (162 aa):
MVTIMELYRRKLFLLGFLLLVYVAFSFWIPYSKLWFIRDIMQTQSRLFFATRSTSELRNYLIQKAEALDIALEPKDVTIKNINGEILYIELQYDVPLDILFYHTTLHFEPKTFGLIREFDMGGKYLEEIKDPYQYLAELSDSTKRFLQTRTFRKYFMDFFSK